Protein AF-A0A7S3HMJ3-F1 (afdb_monomer)

InterPro domains:
  IPR002999 Tudor domain [PS50304] (90-128)

Sequence (128 aa):
QPMQIVKSKGARGKPKGDHSQAPALTPQARLQEEIEEKHIARSRDRKLRTAKPVKILPEGAVEIDDIKTAVKRGVKECSTSLLDWTAAKAKMIGGLCKVYWDGENTWFYARILNYDSHYDRHYIYYLE

Radius of gyration: 31.69 Å; Cα contacts (8 Å, |Δi|>4): 98; chains: 1; bounding box: 48×62×89 Å

Foldseek 3Di:
DDDDDDDDDDDDDDDDDDPPPPPDDDPVRVVVVVVVVVVVVVVVVVVVPDQPPQDDDDPDDDDDPDPVVLLVVQCVNASDHLPPPVDPVSVCQQPWDWDQDPVVRDIFIWHFRGARPVVRDTRIGTDD

pLDDT: mean 76.83, std 16.98, range [37.44, 96.19]

Secondary structure (DSSP, 8-state):
-PPP---------PPP----PPPPPPHHHHHHHHHHHHHHHHHHHHTT--PPP---PPSS----S-H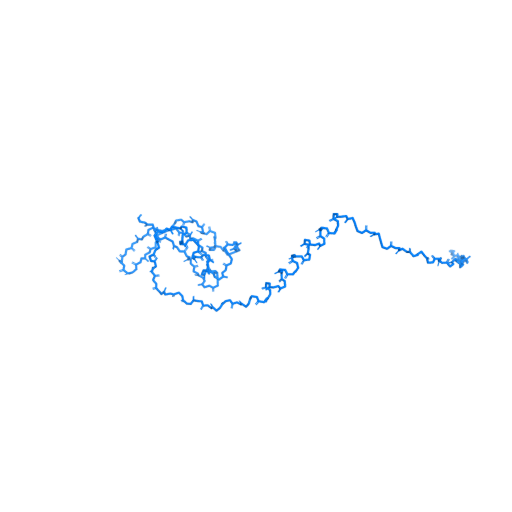HHHHHHHHHH-SS-TT---SGGGGGTT-EEEEEETTTTEEEEEEEEEEETTTTEEEEEE--

Nearest PDB structures (foldseek):
  7de9-assembly1_A  TM=8.691E-01  e=1.301E-01  Arabidopsis thaliana
  3wee-assembly1_B  TM=3.445E-01  e=6.498E+00  Saccharomyces cerevisiae S288C
  7myj-assembly2_C  TM=1.801E-01  e=6.936E+00  Homo sapiens

Solvent-accessible surface area (backbone atoms only — not comparable to full-atom values): 8474 Å² total; per-residue (Å²): 134,88,83,83,85,81,84,81,91,74,81,92,74,80,80,77,83,75,84,75,70,75,77,78,74,49,76,66,55,51,51,50,50,54,52,51,49,56,50,52,54,55,53,58,58,54,74,68,60,65,81,74,79,85,76,82,70,78,88,76,90,75,95,66,98,43,70,69,58,48,44,56,45,41,59,71,70,35,89,41,60,94,80,56,66,86,46,77,73,38,72,47,49,72,37,77,47,79,44,78,40,77,94,75,72,45,78,39,46,27,37,30,65,36,52,21,75,87,78,72,44,72,36,68,44,79,52,134

Mean predicted aligned error: 16.08 Å

Structure (mmCIF, N/CA/C/O backbone):
data_AF-A0A7S3HMJ3-F1
#
_entry.id   AF-A0A7S3HMJ3-F1
#
loop_
_atom_site.group_PDB
_atom_site.id
_atom_site.type_symbol
_atom_site.label_atom_id
_atom_site.label_alt_id
_atom_site.label_comp_id
_atom_site.label_asym_id
_atom_site.label_entity_id
_atom_site.label_seq_id
_atom_site.pdbx_PDB_ins_code
_atom_site.Cartn_x
_atom_site.Cartn_y
_atom_site.Cartn_z
_atom_site.occupancy
_atom_site.B_iso_or_equiv
_atom_site.auth_seq_id
_atom_site.auth_comp_id
_atom_site.auth_asym_id
_atom_site.auth_atom_id
_atom_site.pdbx_PDB_model_num
ATOM 1 N N . GLN A 1 1 ? 2.444 -49.711 -67.198 1.00 48.88 1 GLN A N 1
ATOM 2 C CA . GLN A 1 1 ? 3.750 -49.488 -67.854 1.00 48.88 1 GLN A CA 1
ATOM 3 C C . GLN A 1 1 ? 4.703 -48.895 -66.820 1.00 48.88 1 GLN A C 1
ATOM 5 O O . GLN A 1 1 ? 4.298 -47.927 -66.186 1.00 48.88 1 GLN A O 1
ATOM 10 N N . PRO A 1 2 ? 5.892 -49.466 -66.565 1.00 42.59 2 PRO A N 1
ATOM 11 C CA . PRO A 1 2 ? 6.838 -48.881 -65.615 1.00 42.59 2 PRO A CA 1
ATOM 12 C C . PRO A 1 2 ? 7.640 -47.738 -66.262 1.00 42.59 2 PRO A C 1
ATOM 14 O O . PRO A 1 2 ? 8.254 -47.923 -67.312 1.00 42.59 2 PRO A O 1
ATOM 17 N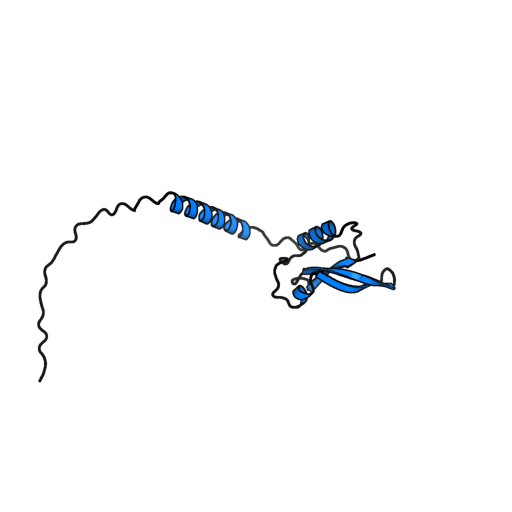 N . MET A 1 3 ? 7.624 -46.557 -65.634 1.00 37.44 3 MET A N 1
ATOM 18 C CA . MET A 1 3 ? 8.425 -45.391 -66.028 1.00 37.44 3 MET A CA 1
ATOM 19 C C . MET A 1 3 ? 9.897 -45.585 -65.642 1.00 37.44 3 MET A C 1
ATOM 21 O O . MET A 1 3 ? 10.217 -45.909 -64.499 1.00 37.44 3 MET A O 1
ATOM 25 N N . GLN A 1 4 ? 10.789 -45.375 -66.611 1.00 47.22 4 GLN A N 1
ATOM 26 C CA . GLN A 1 4 ? 12.238 -45.448 -66.443 1.00 47.22 4 GLN A CA 1
ATOM 27 C C . GLN A 1 4 ? 12.784 -44.168 -65.793 1.00 47.22 4 GLN A C 1
ATOM 29 O O . GLN A 1 4 ? 12.498 -43.060 -66.241 1.00 47.22 4 GLN A O 1
ATOM 34 N N . ILE A 1 5 ? 13.608 -44.325 -64.754 1.00 46.34 5 ILE A N 1
ATOM 35 C CA . ILE A 1 5 ? 14.325 -43.227 -64.095 1.00 46.34 5 ILE A CA 1
ATOM 36 C C . ILE A 1 5 ? 15.638 -42.982 -64.849 1.00 46.34 5 ILE A C 1
ATOM 38 O O . ILE A 1 5 ? 16.556 -43.803 -64.804 1.00 46.34 5 ILE A O 1
ATOM 42 N N . VAL A 1 6 ? 15.738 -41.837 -65.524 1.00 52.38 6 VAL A N 1
ATOM 43 C CA . VAL A 1 6 ? 16.961 -41.379 -66.197 1.00 52.38 6 VAL A CA 1
ATOM 44 C C . VAL A 1 6 ? 17.848 -40.650 -65.183 1.00 52.38 6 VAL A C 1
ATOM 46 O O . VAL A 1 6 ? 17.471 -39.620 -64.632 1.00 52.38 6 VAL A O 1
ATOM 49 N N . LYS A 1 7 ? 19.048 -41.185 -64.928 1.00 42.22 7 LYS A N 1
ATOM 50 C CA . LYS A 1 7 ? 20.078 -40.540 -64.099 1.00 42.22 7 LYS A CA 1
ATOM 51 C C . LYS A 1 7 ? 20.827 -39.490 -64.924 1.00 42.22 7 LYS A C 1
ATOM 53 O O . LYS A 1 7 ? 21.658 -39.844 -65.758 1.00 42.22 7 LYS A O 1
ATOM 58 N N . SER A 1 8 ? 20.598 -38.208 -64.655 1.00 50.47 8 SER A N 1
ATOM 59 C CA . SER A 1 8 ? 21.423 -37.119 -65.187 1.00 50.47 8 SER A CA 1
ATOM 60 C C . SER A 1 8 ? 22.684 -36.927 -64.335 1.00 50.47 8 SER A C 1
ATOM 62 O O . SER A 1 8 ? 22.609 -36.539 -63.168 1.00 50.47 8 SER A O 1
ATOM 64 N N . LYS A 1 9 ? 23.858 -37.184 -64.925 1.00 46.38 9 LYS A N 1
ATOM 65 C CA . LYS A 1 9 ? 25.163 -36.761 -64.395 1.00 46.38 9 LYS A CA 1
ATOM 66 C C . LYS A 1 9 ? 25.320 -35.252 -64.630 1.00 46.38 9 LYS A C 1
ATOM 68 O O . LYS A 1 9 ? 25.495 -34.830 -65.767 1.00 46.38 9 LYS A O 1
ATOM 73 N N . GLY A 1 10 ? 25.253 -34.464 -63.559 1.00 44.03 10 GLY A N 1
ATOM 74 C CA . GLY A 1 10 ? 25.529 -33.023 -63.548 1.00 44.03 10 GLY A CA 1
ATOM 75 C C . GLY A 1 10 ? 26.857 -32.719 -62.851 1.00 44.03 10 GLY A C 1
ATOM 76 O O . GLY A 1 10 ? 27.202 -33.354 -61.860 1.00 44.03 10 GLY A O 1
ATOM 77 N N . ALA A 1 11 ? 27.618 -31.795 -63.427 1.00 48.12 11 ALA A N 1
ATOM 78 C CA . ALA A 1 11 ? 29.039 -31.545 -63.217 1.00 48.12 11 ALA A CA 1
ATOM 79 C C . ALA A 1 11 ? 29.468 -31.138 -61.790 1.00 48.12 11 ALA A C 1
ATOM 81 O O . ALA A 1 11 ? 28.781 -30.404 -61.084 1.00 48.12 11 ALA A O 1
ATOM 82 N N . ARG A 1 12 ? 30.692 -31.550 -61.418 1.00 48.62 12 ARG A N 1
ATOM 83 C CA . ARG A 1 12 ? 31.453 -31.034 -60.269 1.00 48.62 12 ARG A CA 1
ATOM 84 C C . ARG A 1 12 ? 31.870 -29.582 -60.533 1.00 48.62 12 ARG A C 1
ATOM 86 O O . ARG A 1 12 ? 32.902 -29.344 -61.154 1.00 48.62 12 ARG A O 1
ATOM 93 N N . GLY A 1 13 ? 31.103 -28.625 -60.024 1.00 45.56 13 GLY A N 1
ATOM 94 C CA . GLY A 1 13 ? 31.571 -27.256 -59.803 1.00 45.56 13 GLY A CA 1
ATOM 95 C C . GLY A 1 13 ? 32.141 -27.132 -58.391 1.00 45.56 13 GLY A C 1
ATOM 96 O O . GLY A 1 13 ? 31.412 -27.314 -57.421 1.00 45.56 13 GLY A O 1
ATOM 97 N N . LYS A 1 14 ? 33.443 -26.855 -58.256 1.00 47.59 14 LYS A N 1
ATOM 98 C CA . LYS A 1 14 ? 34.044 -26.439 -56.977 1.00 47.59 14 LYS A CA 1
ATOM 99 C C . LYS A 1 14 ? 33.511 -25.039 -56.628 1.00 47.59 14 LYS A C 1
ATOM 101 O O . LYS A 1 14 ? 33.761 -24.133 -57.425 1.00 47.59 14 LYS A O 1
ATOM 106 N N . PRO A 1 15 ? 32.847 -24.810 -55.481 1.00 50.06 15 PRO A N 1
ATOM 107 C CA . PRO A 1 15 ? 32.594 -23.450 -55.031 1.00 50.06 15 PRO A CA 1
ATOM 108 C C . PRO A 1 15 ? 33.927 -22.833 -54.589 1.00 50.06 15 PRO A C 1
ATOM 110 O O . PRO A 1 15 ? 34.603 -23.345 -53.695 1.00 50.06 15 PRO A O 1
ATOM 113 N N . LYS A 1 16 ? 34.339 -21.764 -55.280 1.00 47.44 16 LYS A N 1
ATOM 114 C CA . LYS A 1 16 ? 35.394 -20.861 -54.812 1.00 47.44 16 LYS A CA 1
ATOM 115 C C . LYS A 1 16 ? 34.915 -20.260 -53.491 1.00 47.44 16 LYS A C 1
ATOM 117 O O . LYS A 1 16 ? 33.787 -19.787 -53.415 1.00 47.44 16 LYS A O 1
ATOM 122 N N . GLY A 1 17 ? 35.756 -20.338 -52.464 1.00 46.72 17 GLY A N 1
ATOM 123 C CA . GLY A 1 17 ? 35.497 -19.704 -51.181 1.00 46.72 17 GLY A CA 1
ATOM 124 C C . GLY A 1 17 ? 35.468 -18.194 -51.357 1.00 46.72 17 GLY A C 1
ATOM 125 O O . GLY A 1 17 ? 36.508 -17.585 -51.601 1.00 46.72 17 GLY A O 1
ATOM 126 N N . ASP A 1 18 ? 34.282 -17.612 -51.233 1.00 46.12 18 ASP A N 1
ATOM 127 C CA . ASP A 1 18 ? 34.150 -16.195 -50.949 1.00 46.12 18 ASP A CA 1
ATOM 128 C C . ASP A 1 18 ? 34.553 -15.985 -49.492 1.00 46.12 18 ASP A C 1
ATOM 130 O O . ASP A 1 18 ? 33.923 -16.491 -48.560 1.00 46.12 18 ASP A O 1
ATOM 134 N N . HIS A 1 19 ? 35.633 -15.234 -49.293 1.00 53.91 19 HIS A N 1
ATOM 135 C CA . HIS A 1 19 ? 35.906 -14.583 -48.024 1.00 53.91 19 HIS A CA 1
ATOM 136 C C . HIS A 1 19 ? 34.810 -13.540 -47.797 1.00 53.91 19 HIS A C 1
ATOM 138 O O . HIS A 1 19 ? 34.978 -12.363 -48.109 1.00 53.91 19 HIS A O 1
ATOM 144 N N . SER A 1 20 ? 33.667 -13.978 -47.271 1.00 48.31 20 SER A N 1
ATOM 145 C CA . SER A 1 20 ? 32.659 -13.086 -46.718 1.00 48.31 20 SER A CA 1
ATOM 146 C C . SER A 1 20 ? 33.273 -12.399 -45.500 1.00 48.31 20 SER A C 1
ATOM 148 O O . SER A 1 20 ? 33.222 -12.911 -44.382 1.00 48.31 20 SER A O 1
ATOM 150 N N . GLN A 1 21 ? 33.914 -11.249 -45.721 1.00 56.34 21 GLN A N 1
ATOM 151 C CA . GLN A 1 21 ? 34.142 -10.287 -44.653 1.00 56.34 21 GLN A CA 1
ATOM 152 C C . GLN A 1 21 ? 32.773 -9.990 -44.045 1.00 56.34 21 GLN A C 1
ATOM 154 O O . GLN A 1 21 ? 31.859 -9.558 -44.751 1.00 56.34 21 GLN A O 1
ATOM 159 N N . ALA A 1 22 ? 32.616 -10.294 -42.757 1.00 58.59 22 ALA A N 1
ATOM 160 C CA . ALA A 1 22 ? 31.412 -9.949 -42.024 1.00 58.59 22 ALA A CA 1
ATOM 161 C C . ALA A 1 22 ? 31.131 -8.451 -42.247 1.00 58.59 22 ALA A C 1
ATOM 163 O O . ALA A 1 22 ? 32.056 -7.642 -42.102 1.00 58.59 22 ALA A O 1
ATOM 164 N N . PRO A 1 23 ? 29.909 -8.065 -42.653 1.00 63.38 23 PRO A N 1
ATOM 165 C CA . PRO A 1 23 ? 29.600 -6.670 -42.910 1.00 63.38 23 PRO A CA 1
ATOM 166 C C . PRO A 1 23 ? 29.865 -5.867 -41.638 1.00 63.38 23 PRO A C 1
ATOM 168 O O . PRO A 1 23 ? 29.400 -6.229 -40.556 1.00 63.38 23 PRO A O 1
ATOM 171 N N . ALA A 1 24 ? 30.642 -4.791 -41.764 1.00 67.56 24 ALA A N 1
ATOM 172 C CA . ALA A 1 24 ? 30.905 -3.891 -40.654 1.00 67.56 24 ALA A CA 1
ATOM 173 C C . ALA A 1 24 ? 29.563 -3.399 -40.090 1.00 67.56 24 ALA A C 1
ATOM 175 O O . ALA A 1 24 ? 28.789 -2.751 -40.795 1.00 67.56 24 ALA A O 1
ATOM 176 N N . LEU A 1 25 ? 29.286 -3.738 -38.827 1.00 68.19 25 LEU A N 1
ATOM 177 C CA . LEU A 1 25 ? 28.059 -3.351 -38.130 1.00 68.19 25 LEU A CA 1
ATOM 178 C C . LEU A 1 25 ? 27.839 -1.843 -38.251 1.00 68.19 25 LEU A C 1
ATOM 180 O O . LEU A 1 25 ? 28.759 -1.053 -37.994 1.00 68.19 25 LEU A O 1
ATOM 184 N N . THR A 1 26 ? 26.616 -1.462 -38.627 1.00 84.06 26 THR A N 1
ATOM 185 C CA . THR A 1 26 ? 26.207 -0.060 -38.701 1.00 84.06 26 THR A CA 1
ATOM 186 C C . THR A 1 26 ? 26.334 0.595 -37.320 1.00 84.06 26 THR A C 1
ATOM 188 O O . THR A 1 26 ? 26.220 -0.089 -36.299 1.00 84.06 26 THR A O 1
ATOM 191 N N . PRO A 1 27 ? 26.534 1.922 -37.239 1.00 82.94 27 PRO A N 1
ATOM 192 C CA . PRO A 1 27 ? 26.593 2.620 -35.953 1.00 82.94 27 PRO A CA 1
ATOM 193 C C . PRO A 1 27 ? 25.365 2.365 -35.062 1.00 82.94 27 PRO A C 1
ATOM 195 O O . PRO A 1 27 ? 25.494 2.259 -33.847 1.00 82.94 27 PRO A O 1
ATOM 198 N N . GLN A 1 28 ? 24.186 2.200 -35.671 1.00 82.56 28 GLN A N 1
ATOM 19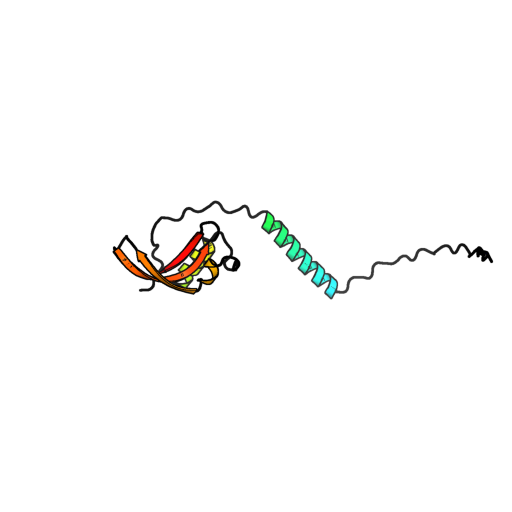9 C CA . GLN A 1 28 ? 22.944 1.863 -34.969 1.00 82.56 28 GLN A CA 1
ATOM 200 C C . GLN A 1 28 ? 22.968 0.446 -34.385 1.00 82.56 28 GLN A C 1
ATOM 202 O O . GLN A 1 28 ? 22.552 0.257 -33.246 1.00 82.56 28 GLN A O 1
ATOM 207 N N . ALA A 1 29 ? 23.492 -0.536 -35.124 1.00 84.56 29 ALA A N 1
ATOM 208 C CA . ALA A 1 29 ? 23.612 -1.906 -34.632 1.00 84.56 29 ALA A CA 1
ATOM 209 C C . ALA A 1 29 ? 24.599 -2.006 -33.455 1.00 84.56 29 ALA A C 1
ATOM 211 O O . ALA A 1 29 ? 24.326 -2.716 -32.495 1.00 84.56 29 ALA A O 1
ATOM 212 N N . ARG A 1 30 ? 25.689 -1.225 -33.478 1.00 84.00 30 ARG A N 1
ATOM 213 C CA . ARG A 1 30 ? 26.635 -1.142 -32.348 1.00 84.00 30 ARG A CA 1
ATOM 214 C C . ARG A 1 30 ? 26.000 -0.536 -31.098 1.00 84.00 30 ARG A C 1
ATOM 216 O O . ARG A 1 30 ? 26.231 -1.024 -29.999 1.00 84.00 30 ARG A O 1
ATOM 223 N N . LEU A 1 31 ? 25.186 0.510 -31.260 1.00 87.50 31 LEU A N 1
ATOM 224 C CA . LEU A 1 31 ? 24.463 1.116 -30.139 1.00 87.50 31 LEU A CA 1
ATOM 225 C C . LEU A 1 31 ? 23.440 0.140 -29.542 1.00 87.50 31 LEU A C 1
ATOM 227 O O . LEU A 1 31 ? 23.304 0.061 -28.324 1.00 87.50 31 LEU A O 1
ATOM 231 N N . GLN A 1 32 ? 22.737 -0.610 -30.393 1.00 88.38 32 GLN A N 1
ATOM 232 C CA . GLN A 1 32 ? 21.792 -1.635 -29.957 1.00 88.38 32 GLN A CA 1
ATOM 233 C C . GLN A 1 32 ? 22.497 -2.742 -29.161 1.00 88.38 32 GLN A C 1
ATOM 235 O O . GLN A 1 32 ? 22.037 -3.100 -28.080 1.00 88.38 32 GLN A O 1
ATOM 240 N N . GLU A 1 33 ? 23.642 -3.220 -29.647 1.00 89.31 33 GLU A N 1
ATOM 241 C CA . GLU A 1 33 ? 24.465 -4.219 -28.959 1.00 89.31 33 GLU A CA 1
ATOM 242 C C . GLU A 1 33 ? 24.965 -3.702 -27.601 1.00 89.31 33 GLU A C 1
ATOM 244 O O . GLU A 1 33 ? 24.843 -4.395 -26.595 1.00 89.31 33 GLU A O 1
ATOM 249 N N . GLU A 1 34 ? 25.416 -2.445 -27.527 1.00 89.50 34 GLU A N 1
ATOM 250 C CA . GLU A 1 34 ? 25.842 -1.820 -26.268 1.00 89.50 34 GLU A CA 1
ATOM 251 C C . GLU A 1 34 ? 24.683 -1.702 -25.259 1.00 89.50 34 GLU A C 1
ATOM 253 O O . GLU A 1 34 ? 24.857 -1.903 -24.051 1.00 89.50 34 GLU A O 1
ATOM 258 N N . ILE A 1 35 ? 23.478 -1.377 -25.735 1.00 89.19 35 ILE A N 1
ATOM 259 C CA . ILE A 1 35 ? 22.272 -1.323 -24.902 1.00 89.19 35 ILE A CA 1
ATOM 260 C C . ILE A 1 35 ? 21.935 -2.723 -24.378 1.00 89.19 35 ILE A C 1
ATOM 262 O O . ILE A 1 35 ? 21.733 -2.894 -23.171 1.00 89.19 35 ILE A O 1
ATOM 266 N N . GLU A 1 36 ? 21.900 -3.726 -25.254 1.00 88.06 36 GLU A N 1
ATOM 267 C CA . GLU A 1 36 ? 21.601 -5.114 -24.899 1.00 88.06 36 GLU A CA 1
ATOM 268 C C . GLU A 1 36 ? 22.629 -5.680 -23.918 1.00 88.06 36 GLU A C 1
ATOM 270 O O . GLU A 1 36 ? 22.253 -6.250 -22.890 1.00 88.06 36 GLU A O 1
ATOM 275 N N . GLU A 1 37 ? 23.917 -5.431 -24.144 1.00 89.56 37 GLU A N 1
ATOM 276 C CA . GLU A 1 37 ? 24.994 -5.852 -23.253 1.00 89.56 37 GLU A CA 1
ATOM 277 C C . GLU A 1 37 ? 24.865 -5.200 -21.867 1.00 89.56 37 GLU A C 1
ATOM 279 O O . GLU A 1 37 ? 24.926 -5.890 -20.842 1.00 89.56 37 GLU A O 1
ATOM 284 N N . LYS A 1 38 ? 24.551 -3.897 -21.802 1.00 84.81 38 LYS A N 1
ATOM 285 C CA . LYS A 1 38 ? 24.253 -3.200 -20.535 1.00 84.81 38 LYS A CA 1
ATOM 286 C C . LYS A 1 38 ? 23.032 -3.772 -19.816 1.00 84.81 38 LYS A C 1
ATOM 288 O O . LYS A 1 38 ? 22.965 -3.706 -18.583 1.00 84.81 38 LYS A O 1
ATOM 293 N N . HIS A 1 39 ? 22.038 -4.281 -20.538 1.00 80.00 39 HIS A N 1
ATOM 294 C CA . HIS A 1 39 ? 20.877 -4.943 -19.939 1.00 80.00 39 HIS A CA 1
ATOM 295 C C . HIS A 1 39 ? 21.220 -6.349 -19.431 1.00 80.00 39 HIS A C 1
ATOM 297 O O . HIS A 1 39 ? 20.837 -6.701 -18.311 1.00 80.00 39 HIS A O 1
ATOM 303 N N . ILE A 1 40 ? 21.997 -7.121 -20.194 1.00 82.62 40 ILE A N 1
ATOM 304 C CA . ILE A 1 40 ? 22.467 -8.458 -19.812 1.00 82.62 40 ILE A CA 1
ATOM 305 C C . ILE A 1 40 ? 23.362 -8.380 -18.569 1.00 82.62 40 ILE A C 1
ATOM 307 O O . ILE A 1 40 ? 23.141 -9.130 -17.616 1.00 82.62 40 ILE A O 1
ATOM 311 N N . ALA A 1 41 ? 24.316 -7.444 -18.530 1.00 77.81 41 ALA A N 1
ATOM 312 C CA . ALA A 1 41 ? 25.194 -7.223 -17.381 1.00 77.81 41 ALA A CA 1
ATOM 313 C C . ALA A 1 41 ? 24.388 -6.894 -16.111 1.00 77.81 41 ALA A C 1
ATOM 315 O O . ALA A 1 41 ? 24.509 -7.584 -15.098 1.00 77.81 41 ALA A O 1
ATOM 316 N N . ARG A 1 42 ? 23.450 -5.937 -16.197 1.00 73.81 42 ARG A N 1
ATOM 317 C CA . ARG A 1 42 ? 22.554 -5.584 -15.079 1.00 73.81 42 ARG A CA 1
ATOM 318 C C . ARG A 1 42 ? 21.675 -6.750 -14.620 1.00 73.81 42 ARG A C 1
ATOM 320 O O . ARG A 1 42 ? 21.377 -6.872 -13.431 1.00 73.81 42 ARG A O 1
ATOM 327 N N . SER A 1 43 ? 21.247 -7.616 -15.539 1.00 67.19 43 SER A N 1
ATOM 328 C CA . SER A 1 43 ? 20.457 -8.799 -15.193 1.00 67.19 43 SER A CA 1
ATOM 329 C C . SER A 1 43 ? 21.282 -9.886 -14.501 1.00 67.19 43 SER A C 1
ATOM 331 O O . SER A 1 43 ? 20.731 -10.608 -13.666 1.00 67.19 43 SER A O 1
ATOM 333 N N . ARG A 1 44 ? 22.573 -10.029 -14.829 1.00 67.19 44 ARG A N 1
ATOM 334 C CA . ARG A 1 44 ? 23.483 -10.969 -14.154 1.00 67.19 44 ARG A CA 1
ATOM 335 C C . ARG A 1 44 ? 23.730 -10.545 -12.705 1.00 67.19 44 ARG A C 1
ATOM 337 O O . ARG A 1 44 ? 23.591 -11.380 -11.816 1.00 67.19 44 ARG A O 1
ATOM 344 N N . ASP A 1 45 ? 23.911 -9.249 -12.455 1.00 59.34 45 ASP A N 1
ATOM 345 C CA . ASP A 1 45 ? 24.030 -8.701 -11.094 1.00 59.34 45 ASP A CA 1
ATOM 346 C C . ASP A 1 45 ? 22.754 -8.881 -10.263 1.00 59.34 45 ASP A C 1
ATOM 348 O O . ASP A 1 45 ? 22.797 -9.062 -9.045 1.00 59.34 45 ASP A O 1
ATOM 352 N N . ARG A 1 46 ? 21.580 -8.875 -10.906 1.00 54.69 46 ARG A N 1
ATOM 353 C CA . ARG A 1 46 ? 20.306 -9.083 -10.207 1.00 54.69 46 ARG A CA 1
ATOM 354 C C . ARG A 1 46 ? 20.182 -10.493 -9.624 1.00 54.69 46 ARG A C 1
ATOM 356 O O . ARG A 1 46 ? 19.584 -10.629 -8.561 1.00 54.69 46 ARG A O 1
ATOM 363 N N . LYS A 1 47 ? 20.772 -11.513 -10.264 1.00 53.22 47 LYS A N 1
ATOM 364 C CA . LYS A 1 47 ? 20.788 -12.900 -9.752 1.00 53.22 47 LYS A CA 1
ATOM 365 C C . LYS A 1 47 ? 21.631 -13.061 -8.480 1.00 53.22 47 LYS A C 1
ATOM 367 O O . LYS A 1 47 ? 21.427 -14.023 -7.752 1.00 53.22 47 LYS A O 1
ATOM 372 N N . LEU A 1 48 ? 22.530 -12.115 -8.197 1.00 52.34 48 LEU A N 1
ATOM 373 C CA . LEU A 1 48 ? 23.354 -12.083 -6.982 1.00 52.34 48 LEU A CA 1
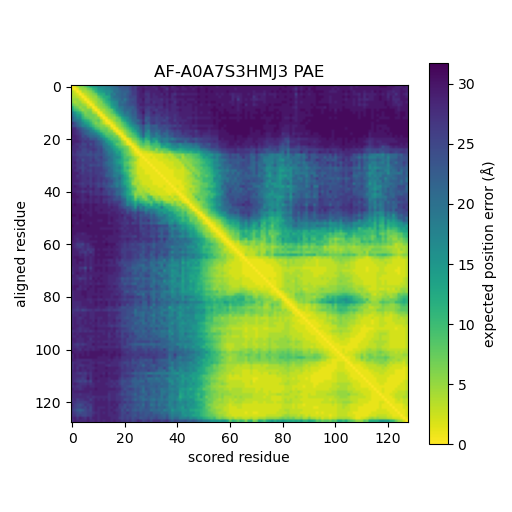ATOM 374 C C . LEU A 1 48 ? 22.695 -11.336 -5.818 1.00 52.34 48 LEU A C 1
ATOM 376 O O . LEU A 1 48 ? 23.225 -11.344 -4.708 1.00 52.34 48 LEU A O 1
ATOM 380 N N . ARG A 1 49 ? 21.537 -10.695 -6.032 1.00 55.41 49 ARG A N 1
ATOM 381 C CA . ARG A 1 49 ? 20.755 -10.129 -4.930 1.00 55.41 49 ARG A CA 1
ATOM 382 C C . ARG A 1 49 ? 20.091 -11.280 -4.189 1.00 55.41 49 ARG A C 1
ATOM 384 O O . ARG A 1 49 ? 18.967 -11.665 -4.496 1.00 55.41 49 ARG A O 1
ATOM 391 N N . THR A 1 50 ? 20.827 -11.830 -3.231 1.00 55.25 50 THR A N 1
ATOM 392 C CA . THR A 1 50 ? 20.304 -12.715 -2.196 1.00 55.25 50 THR A CA 1
ATOM 393 C C . THR A 1 50 ? 19.011 -12.127 -1.639 1.00 55.25 50 THR A C 1
ATOM 395 O O . THR A 1 50 ? 18.901 -10.910 -1.439 1.00 55.25 50 THR A O 1
ATOM 398 N N . ALA A 1 51 ? 18.006 -12.987 -1.446 1.00 57.72 51 ALA A N 1
ATOM 399 C CA . ALA A 1 51 ? 16.772 -12.608 -0.776 1.00 57.72 51 ALA A CA 1
ATOM 400 C C . ALA A 1 51 ? 17.161 -11.905 0.528 1.00 57.72 51 ALA A C 1
ATOM 402 O O . ALA A 1 51 ? 17.878 -12.476 1.354 1.00 57.72 51 ALA A O 1
ATOM 403 N N . LYS A 1 52 ? 16.791 -10.626 0.662 1.00 58.94 52 LYS A N 1
ATOM 404 C CA . LYS A 1 52 ? 17.114 -9.874 1.873 1.00 58.94 52 LYS A CA 1
ATOM 405 C C . LYS A 1 52 ? 16.536 -10.649 3.059 1.00 58.94 52 LYS A C 1
ATOM 407 O O . LYS A 1 52 ? 15.400 -11.113 2.950 1.00 58.94 52 LYS A O 1
ATOM 412 N N . PRO A 1 53 ? 17.285 -10.788 4.165 1.00 60.34 53 PRO A N 1
ATOM 413 C CA . PRO A 1 53 ? 16.759 -11.435 5.353 1.00 60.34 53 PRO A CA 1
ATOM 414 C C . PRO A 1 53 ? 15.459 -10.747 5.769 1.00 60.34 53 PRO A C 1
ATOM 416 O O . PRO A 1 53 ? 15.354 -9.515 5.718 1.00 60.34 53 PRO A O 1
ATOM 419 N N . VAL A 1 54 ? 14.480 -11.568 6.145 1.00 61.41 54 VAL A N 1
ATOM 420 C CA . VAL A 1 54 ? 13.164 -11.140 6.617 1.00 61.41 54 VAL A CA 1
ATOM 421 C C . VAL A 1 54 ? 13.357 -10.164 7.770 1.00 61.41 54 VAL A C 1
ATOM 423 O O . VAL A 1 54 ? 13.813 -10.547 8.846 1.00 61.41 54 VAL A O 1
ATOM 426 N N . LYS A 1 55 ? 13.037 -8.887 7.553 1.00 64.81 55 LYS A N 1
ATOM 427 C CA . LYS A 1 55 ? 12.964 -7.930 8.655 1.00 64.81 55 LYS A CA 1
ATOM 428 C C . LYS A 1 55 ? 11.635 -8.145 9.359 1.00 64.81 55 LYS A C 1
ATOM 430 O O . LYS A 1 55 ? 10.589 -7.786 8.820 1.00 64.81 55 LYS A O 1
ATOM 435 N N . ILE A 1 56 ? 11.691 -8.733 10.550 1.00 67.94 56 ILE A N 1
ATOM 436 C CA . ILE A 1 56 ? 10.554 -8.740 11.467 1.00 67.94 56 ILE A CA 1
ATOM 437 C C . ILE A 1 56 ? 10.318 -7.279 11.847 1.00 67.94 56 ILE A C 1
ATOM 439 O O . ILE A 1 56 ? 11.206 -6.620 12.391 1.00 67.94 56 ILE A O 1
ATOM 443 N N . LEU A 1 57 ? 9.168 -6.745 11.442 1.00 68.56 57 LEU A N 1
ATOM 444 C CA . LEU A 1 57 ? 8.771 -5.395 11.818 1.00 68.56 57 LEU A CA 1
ATOM 445 C C . LEU A 1 57 ? 8.269 -5.421 13.263 1.00 68.56 57 LEU A C 1
ATOM 447 O O . LEU A 1 57 ? 7.695 -6.436 13.665 1.00 68.56 57 LEU A O 1
ATOM 451 N N . PRO A 1 58 ? 8.494 -4.344 14.034 1.00 69.56 58 PRO A N 1
ATOM 452 C CA . PRO A 1 58 ? 7.884 -4.216 15.347 1.00 69.56 58 PRO A CA 1
ATOM 453 C C . PRO A 1 58 ? 6.365 -4.339 15.216 1.00 69.56 58 PRO A C 1
ATOM 455 O O . PRO A 1 58 ? 5.777 -3.876 14.236 1.00 69.56 58 PRO A O 1
ATOM 458 N N . GLU A 1 59 ? 5.757 -5.006 16.186 1.00 68.94 59 GLU A N 1
ATOM 459 C CA . GLU A 1 59 ? 4.310 -5.141 16.265 1.00 68.94 59 GLU A CA 1
ATOM 460 C C . GLU A 1 59 ? 3.685 -3.785 16.618 1.00 68.94 59 GLU A C 1
ATOM 462 O O . GLU A 1 59 ? 4.213 -3.053 17.457 1.00 68.94 59 GLU A O 1
ATOM 467 N N . GLY A 1 60 ? 2.580 -3.443 15.953 1.00 73.88 60 GLY A N 1
ATOM 468 C CA . GLY A 1 60 ? 1.837 -2.205 16.190 1.00 73.88 60 GLY A CA 1
ATOM 469 C C . GLY A 1 60 ? 1.998 -1.125 15.116 1.00 73.88 60 GLY A C 1
ATOM 470 O O . GLY A 1 60 ? 2.645 -1.304 14.080 1.00 73.88 60 GLY A O 1
ATOM 471 N N . ALA A 1 61 ? 1.331 0.005 15.357 1.00 78.50 61 ALA A N 1
ATOM 472 C CA . ALA A 1 61 ? 1.392 1.178 14.498 1.00 78.50 61 ALA A CA 1
ATOM 473 C C . ALA A 1 61 ? 2.738 1.897 14.661 1.00 78.50 61 ALA A C 1
ATOM 475 O O . ALA A 1 61 ? 3.313 1.936 15.746 1.00 78.50 61 ALA A O 1
ATOM 476 N N . VAL A 1 62 ? 3.235 2.485 13.573 1.00 84.12 62 VAL A N 1
ATOM 477 C CA . VAL A 1 62 ? 4.412 3.353 13.620 1.00 84.12 62 VAL A CA 1
ATOM 478 C C . VAL A 1 62 ? 3.989 4.756 13.236 1.00 84.12 62 VAL A C 1
ATOM 480 O O . VAL A 1 62 ? 3.387 4.942 12.179 1.00 84.12 62 VAL A O 1
ATOM 483 N N . GLU A 1 63 ? 4.339 5.725 14.076 1.00 84.88 63 GLU A N 1
ATOM 484 C CA . GLU A 1 63 ? 4.099 7.140 13.812 1.00 84.88 63 GLU A CA 1
ATOM 485 C C . GLU A 1 63 ? 4.903 7.582 12.582 1.00 84.88 63 GLU A C 1
ATOM 487 O O . GLU A 1 63 ? 6.128 7.428 12.510 1.00 84.88 63 GLU A O 1
ATOM 492 N N . ILE A 1 64 ? 4.186 8.052 11.561 1.00 84.31 64 ILE A N 1
ATOM 493 C CA . ILE A 1 64 ? 4.751 8.590 10.326 1.00 84.31 64 ILE A CA 1
ATOM 494 C C . ILE A 1 64 ? 3.919 9.806 9.931 1.00 84.31 64 ILE A C 1
ATOM 496 O O . ILE A 1 64 ? 2.761 9.664 9.550 1.00 84.31 64 ILE A O 1
ATOM 500 N N . ASP A 1 65 ? 4.550 10.974 9.937 1.00 85.75 65 ASP A N 1
ATOM 501 C CA . ASP A 1 65 ? 3.856 12.253 9.744 1.00 85.75 65 ASP A CA 1
ATOM 502 C C . ASP A 1 65 ? 3.315 12.452 8.317 1.00 85.75 65 ASP A C 1
ATOM 504 O O . ASP A 1 65 ? 2.336 13.157 8.106 1.00 85.75 65 ASP A O 1
ATOM 508 N N . ASP A 1 66 ? 3.953 11.844 7.309 1.00 92.06 66 ASP A N 1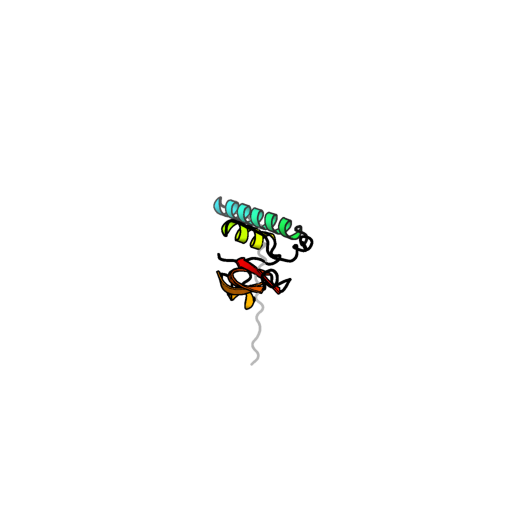
ATOM 509 C CA . ASP A 1 66 ? 3.623 12.071 5.897 1.00 92.06 66 ASP A CA 1
ATOM 510 C C . ASP A 1 66 ? 3.380 10.772 5.122 1.00 92.06 66 ASP A C 1
ATOM 512 O O . ASP A 1 66 ? 4.189 9.832 5.127 1.00 92.06 66 ASP A O 1
ATOM 516 N N . ILE A 1 67 ? 2.303 10.775 4.335 1.00 90.62 67 ILE A N 1
ATOM 517 C CA . ILE A 1 67 ? 1.911 9.661 3.474 1.00 90.62 67 ILE A CA 1
ATOM 518 C C . ILE A 1 67 ? 3.015 9.277 2.482 1.00 90.62 67 ILE A C 1
ATOM 520 O O . ILE A 1 67 ? 3.195 8.092 2.195 1.00 90.62 67 ILE A O 1
ATOM 524 N N . LYS A 1 68 ? 3.813 10.227 1.967 1.00 93.00 68 LYS A N 1
ATOM 525 C CA . LYS A 1 68 ? 4.889 9.881 1.016 1.00 93.00 68 LYS A CA 1
ATOM 526 C C . LYS A 1 68 ? 5.980 9.073 1.708 1.00 93.00 68 LYS A C 1
ATOM 528 O O . LYS A 1 68 ? 6.540 8.154 1.104 1.00 93.00 68 LYS A O 1
ATOM 533 N N . THR A 1 69 ? 6.281 9.394 2.962 1.00 92.62 69 THR A N 1
ATOM 534 C CA . THR A 1 69 ? 7.223 8.626 3.783 1.00 92.62 69 THR A CA 1
ATOM 535 C C . THR A 1 69 ? 6.667 7.239 4.094 1.00 92.62 69 THR A C 1
ATOM 537 O O . THR A 1 69 ? 7.390 6.252 3.933 1.00 92.62 69 THR A O 1
ATOM 540 N N . ALA A 1 70 ? 5.375 7.140 4.417 1.00 91.69 70 ALA A N 1
ATOM 541 C CA . ALA A 1 70 ? 4.704 5.862 4.649 1.00 91.69 70 ALA A CA 1
ATOM 542 C C . ALA A 1 70 ? 4.739 4.959 3.403 1.00 91.69 70 ALA A C 1
ATOM 544 O O . ALA A 1 70 ? 5.114 3.791 3.494 1.00 91.69 70 ALA A O 1
ATOM 545 N N . VAL A 1 71 ? 4.468 5.509 2.212 1.00 91.19 71 VAL A N 1
ATOM 546 C CA . VAL A 1 71 ? 4.562 4.776 0.936 1.00 91.19 71 VAL A CA 1
ATOM 547 C C . VAL A 1 71 ? 5.988 4.292 0.680 1.00 91.19 71 VAL A C 1
ATOM 549 O O . VAL A 1 71 ? 6.199 3.110 0.409 1.00 91.19 71 VAL A O 1
ATOM 552 N N . LYS A 1 72 ? 6.991 5.174 0.797 1.00 91.56 72 LYS A N 1
ATOM 553 C CA . LYS A 1 72 ? 8.403 4.796 0.602 1.00 91.56 72 LYS A CA 1
ATOM 554 C C . LYS A 1 72 ? 8.812 3.658 1.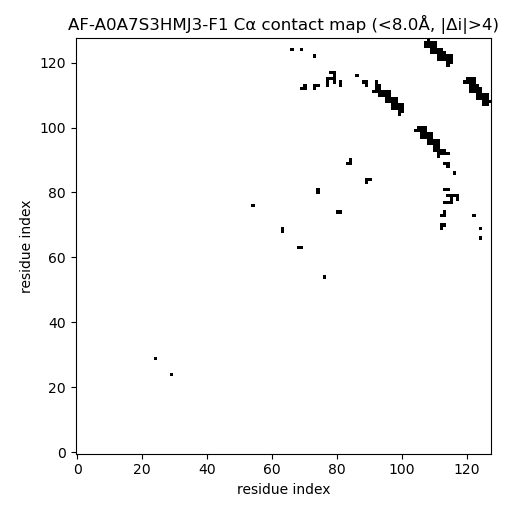531 1.00 91.56 72 LYS A C 1
ATOM 556 O O . LYS A 1 72 ? 9.529 2.748 1.111 1.00 91.56 72 LYS A O 1
ATOM 561 N N . ARG A 1 73 ? 8.360 3.704 2.783 1.00 89.31 73 ARG A N 1
ATOM 562 C CA . ARG A 1 73 ? 8.626 2.664 3.773 1.00 89.31 73 ARG A CA 1
ATOM 563 C C . ARG A 1 73 ? 7.914 1.359 3.429 1.00 89.31 73 ARG A C 1
ATOM 565 O O . ARG A 1 73 ? 8.589 0.339 3.340 1.00 89.31 73 ARG A O 1
ATOM 572 N N . GLY A 1 74 ? 6.616 1.404 3.133 1.00 88.00 74 GLY A N 1
ATOM 573 C CA . GLY A 1 74 ? 5.835 0.236 2.724 1.00 88.00 74 GLY A CA 1
ATOM 574 C C . GLY A 1 74 ? 6.405 -0.449 1.481 1.00 88.00 74 GLY A C 1
ATOM 575 O O . GLY A 1 74 ? 6.403 -1.668 1.397 1.00 88.00 74 GLY A O 1
ATOM 576 N N . VAL A 1 75 ? 6.985 0.297 0.538 1.00 87.38 75 VAL A N 1
ATOM 577 C CA . VAL A 1 75 ? 7.696 -0.284 -0.618 1.00 87.38 75 VAL A CA 1
ATOM 578 C C . VAL A 1 75 ? 9.057 -0.872 -0.231 1.00 87.38 75 VAL A C 1
ATOM 580 O O . VAL A 1 75 ? 9.463 -1.895 -0.772 1.00 87.38 75 VAL A O 1
ATOM 583 N N . LYS A 1 76 ? 9.789 -0.234 0.689 1.00 87.12 76 LYS A N 1
ATOM 584 C CA . LYS A 1 76 ? 11.119 -0.687 1.131 1.00 87.12 76 LYS A CA 1
ATOM 585 C C . LYS A 1 76 ? 11.059 -1.951 1.993 1.00 87.12 76 LYS A C 1
ATOM 587 O O . LYS A 1 76 ? 12.012 -2.731 1.973 1.00 87.12 76 LYS A O 1
ATOM 592 N N . GLU A 1 77 ? 10.007 -2.087 2.790 1.00 85.75 77 GLU A N 1
ATOM 593 C CA . GLU A 1 77 ? 9.808 -3.185 3.740 1.00 85.75 77 GLU A CA 1
ATOM 594 C C . GLU A 1 77 ? 9.007 -4.345 3.154 1.00 85.75 77 GLU A C 1
ATOM 596 O O . GLU A 1 77 ? 9.162 -5.468 3.628 1.00 85.75 77 GLU A O 1
ATOM 601 N N . CYS A 1 78 ? 8.199 -4.089 2.123 1.00 84.75 78 CYS A N 1
ATOM 602 C CA . CYS A 1 78 ? 7.508 -5.140 1.397 1.00 84.75 78 CYS A CA 1
ATOM 603 C C . CYS A 1 78 ? 8.517 -6.018 0.651 1.00 84.75 78 CYS A C 1
ATOM 605 O O . CYS A 1 78 ? 9.425 -5.534 -0.033 1.00 84.75 78 CYS A O 1
ATOM 607 N N . SER A 1 79 ? 8.361 -7.327 0.809 1.00 83.81 79 SER A N 1
ATOM 608 C CA . SER A 1 79 ? 9.186 -8.315 0.121 1.00 83.81 79 SER A CA 1
ATOM 609 C C . SER A 1 79 ? 8.760 -8.500 -1.338 1.00 83.81 79 SER A C 1
ATOM 611 O O . SER A 1 79 ? 9.583 -8.854 -2.189 1.00 83.81 79 SER A O 1
ATOM 613 N N . THR A 1 80 ? 7.497 -8.204 -1.646 1.00 80.75 80 THR A N 1
ATOM 614 C CA . THR A 1 80 ? 6.918 -8.355 -2.978 1.00 80.75 80 THR A CA 1
ATOM 615 C C . THR A 1 80 ? 6.967 -7.046 -3.749 1.00 80.75 80 THR A C 1
ATOM 617 O O . THR A 1 80 ? 6.969 -5.941 -3.199 1.00 80.75 80 THR A O 1
ATOM 620 N N . SER A 1 81 ? 7.059 -7.156 -5.074 1.00 76.88 81 SER A N 1
ATOM 621 C CA . SER A 1 81 ? 7.083 -5.970 -5.922 1.00 76.88 81 SER A CA 1
ATOM 622 C C . SER A 1 81 ? 5.730 -5.267 -5.872 1.00 76.88 81 SER A C 1
ATOM 624 O O . SER A 1 81 ? 4.699 -5.913 -6.021 1.00 76.88 81 SER A O 1
ATOM 626 N N . LEU A 1 82 ? 5.741 -3.936 -5.766 1.00 70.12 82 LEU A N 1
ATOM 627 C CA . LEU A 1 82 ? 4.540 -3.091 -5.844 1.00 70.12 82 LEU A CA 1
ATOM 628 C C . LEU A 1 82 ? 3.716 -3.328 -7.129 1.00 70.12 82 LEU A C 1
ATOM 630 O O . LEU A 1 82 ? 2.536 -3.008 -7.177 1.00 70.12 82 LEU A O 1
ATOM 634 N N . LEU A 1 83 ? 4.342 -3.867 -8.181 1.00 70.69 83 LEU A N 1
ATOM 635 C CA . LEU A 1 83 ? 3.713 -4.134 -9.476 1.00 70.69 83 LEU A CA 1
ATOM 636 C C . LEU A 1 83 ? 3.216 -5.579 -9.628 1.00 70.69 83 LEU A C 1
ATOM 638 O O . LEU A 1 83 ? 2.822 -5.969 -10.726 1.00 70.69 83 LEU A O 1
ATOM 642 N N . ASP A 1 84 ? 3.246 -6.383 -8.564 1.00 74.94 84 ASP A N 1
ATOM 643 C CA . ASP A 1 84 ? 2.669 -7.722 -8.594 1.00 74.94 84 ASP A CA 1
ATOM 644 C C . ASP A 1 84 ? 1.154 -7.674 -8.341 1.00 74.94 84 ASP A C 1
ATOM 646 O O . ASP A 1 84 ? 0.663 -7.813 -7.222 1.00 74.94 84 ASP A O 1
ATOM 650 N N . TRP A 1 85 ? 0.404 -7.464 -9.423 1.00 82.94 85 TRP A N 1
ATOM 651 C CA . TRP A 1 85 ? -1.062 -7.407 -9.420 1.00 82.94 85 TRP A CA 1
ATOM 652 C C . TRP A 1 85 ? -1.734 -8.775 -9.595 1.00 82.94 85 TRP A C 1
ATOM 654 O O . TRP A 1 85 ? -2.952 -8.848 -9.773 1.00 82.94 85 TRP A O 1
ATOM 664 N N . THR A 1 86 ? -0.964 -9.866 -9.581 1.00 85.19 86 THR A N 1
ATOM 665 C CA . THR A 1 86 ? -1.510 -11.220 -9.767 1.00 85.19 86 THR A CA 1
ATOM 666 C C . THR A 1 86 ? -2.383 -11.642 -8.586 1.00 85.19 86 THR A C 1
ATOM 668 O O . THR A 1 86 ? -3.388 -12.334 -8.762 1.00 85.19 86 THR A O 1
ATOM 671 N N . ALA A 1 87 ? -2.055 -11.166 -7.383 1.00 84.12 87 ALA A N 1
ATOM 672 C CA . ALA A 1 87 ? -2.824 -11.437 -6.183 1.00 84.12 87 ALA A CA 1
ATOM 673 C C . ALA A 1 87 ? -4.104 -10.589 -6.141 1.00 84.12 87 ALA A C 1
ATOM 675 O O . ALA A 1 87 ? -4.067 -9.362 -6.240 1.00 84.12 87 ALA A O 1
ATOM 676 N N . ALA A 1 88 ? -5.255 -11.221 -5.891 1.00 88.44 88 ALA A N 1
ATOM 677 C CA . ALA A 1 88 ? -6.530 -10.509 -5.756 1.00 88.44 88 ALA A CA 1
ATOM 678 C C . ALA A 1 88 ? -6.487 -9.419 -4.664 1.00 88.44 88 ALA A C 1
ATOM 680 O O . ALA A 1 88 ? -7.057 -8.346 -4.848 1.00 88.44 88 ALA A O 1
ATOM 681 N N . LYS A 1 89 ? -5.745 -9.658 -3.574 1.00 89.38 89 LYS A N 1
ATOM 682 C CA . LYS A 1 89 ? -5.541 -8.710 -2.466 1.00 89.38 89 LYS A CA 1
ATOM 683 C C . LYS A 1 89 ? -4.720 -7.472 -2.853 1.00 89.38 89 LYS A C 1
ATOM 685 O O . LYS A 1 89 ? -4.875 -6.436 -2.208 1.00 89.38 89 LYS A O 1
ATOM 690 N N . ALA A 1 90 ? -3.915 -7.533 -3.919 1.00 89.56 90 ALA A N 1
ATOM 691 C CA . ALA A 1 90 ? -3.197 -6.372 -4.451 1.00 89.56 90 ALA A CA 1
ATOM 692 C C . ALA A 1 90 ? -4.148 -5.360 -5.113 1.00 89.56 90 ALA A C 1
ATOM 694 O O . ALA A 1 90 ? -3.880 -4.164 -5.108 1.00 89.56 90 ALA A O 1
ATOM 695 N N . LYS A 1 91 ? -5.319 -5.799 -5.602 1.00 90.81 91 LYS A N 1
ATOM 696 C CA . LYS A 1 91 ? -6.329 -4.905 -6.204 1.00 90.81 91 LYS A CA 1
ATOM 697 C C . LYS A 1 91 ? -6.912 -3.886 -5.220 1.00 90.81 91 LYS A C 1
ATOM 699 O O . LYS A 1 91 ? -7.536 -2.923 -5.644 1.00 90.81 91 LYS A O 1
ATOM 704 N N . MET A 1 92 ? -6.724 -4.104 -3.919 1.00 91.50 92 MET A N 1
ATOM 705 C CA . MET A 1 92 ? -7.176 -3.197 -2.865 1.00 91.50 92 MET A CA 1
ATOM 706 C C . MET A 1 92 ? -6.227 -2.011 -2.642 1.00 91.50 92 MET A C 1
ATOM 708 O O . MET A 1 92 ? -6.590 -1.081 -1.925 1.00 91.50 92 MET A O 1
ATOM 712 N N . ILE A 1 93 ? -5.018 -2.032 -3.217 1.00 92.50 93 ILE A N 1
ATOM 713 C CA . ILE A 1 93 ? -4.039 -0.947 -3.079 1.00 92.50 93 ILE A CA 1
ATOM 714 C C . ILE A 1 93 ? -4.657 0.380 -3.552 1.00 92.50 93 ILE A C 1
ATOM 716 O O . ILE A 1 93 ? -5.297 0.451 -4.597 1.00 92.50 93 ILE A O 1
ATOM 720 N N . GLY A 1 94 ? -4.483 1.436 -2.753 1.00 92.31 94 GLY A N 1
ATOM 721 C CA . GLY A 1 94 ? -5.105 2.753 -2.932 1.00 92.31 94 GLY A CA 1
ATOM 722 C C . GLY A 1 94 ? -6.505 2.881 -2.317 1.00 92.31 94 GLY A C 1
ATOM 723 O O . GLY A 1 94 ? -6.977 4.000 -2.084 1.00 92.31 94 GLY A O 1
ATOM 724 N N . GLY A 1 95 ? -7.152 1.757 -2.002 1.00 94.75 95 GLY A N 1
ATOM 725 C CA . GLY A 1 95 ? -8.462 1.705 -1.367 1.00 94.75 95 GLY A CA 1
ATOM 726 C C . GLY A 1 95 ? -8.476 2.308 0.037 1.00 94.75 95 GLY A C 1
ATOM 727 O O . GLY A 1 95 ? -7.460 2.341 0.737 1.00 94.75 95 GLY A O 1
ATOM 728 N N . LEU A 1 96 ? -9.653 2.791 0.434 1.00 96.19 96 LEU A N 1
ATOM 729 C CA . LEU A 1 96 ? -9.951 3.223 1.796 1.00 96.19 96 LEU A CA 1
ATOM 730 C C . LEU A 1 96 ? -10.584 2.054 2.560 1.00 96.19 96 LEU A C 1
ATOM 732 O O . LEU A 1 96 ? -11.483 1.397 2.036 1.00 96.19 96 LEU A O 1
ATOM 736 N N . CYS A 1 97 ? -10.153 1.812 3.791 1.00 94.44 97 CYS A N 1
ATOM 737 C CA . CYS A 1 97 ? -10.740 0.807 4.671 1.00 94.44 97 CYS A CA 1
ATOM 738 C C . CYS A 1 97 ? -10.928 1.349 6.092 1.00 94.44 97 CYS A C 1
ATOM 740 O O . CYS A 1 97 ? -10.387 2.395 6.450 1.00 94.44 97 CYS A O 1
ATOM 742 N N . LYS A 1 98 ? -11.724 0.631 6.891 1.00 95.06 98 LYS A N 1
ATOM 743 C CA . LYS A 1 98 ? -11.780 0.803 8.344 1.00 95.06 98 LYS A CA 1
ATOM 744 C C . LYS A 1 98 ? -10.968 -0.299 9.005 1.00 95.06 98 LYS A C 1
ATOM 746 O O . LYS A 1 98 ? -11.127 -1.465 8.647 1.00 95.06 98 LYS A O 1
ATOM 751 N N . VAL A 1 99 ? -10.136 0.074 9.965 1.00 91.69 99 VAL A N 1
ATOM 752 C CA . VAL A 1 99 ? -9.270 -0.839 10.710 1.00 91.69 99 VAL A CA 1
ATOM 753 C C . VAL A 1 99 ? -9.531 -0.633 12.191 1.00 91.69 99 VAL A C 1
ATOM 755 O O . VAL A 1 99 ? -9.523 0.498 12.671 1.00 91.69 99 VAL A O 1
ATOM 758 N N . TYR A 1 100 ? -9.816 -1.722 12.894 1.00 91.12 100 TYR A N 1
ATOM 759 C CA . TYR A 1 100 ? -9.930 -1.704 14.344 1.00 91.12 100 TYR A CA 1
ATOM 760 C C . TYR A 1 100 ? -8.533 -1.827 14.944 1.00 91.12 100 TYR A C 1
ATOM 762 O O . TYR A 1 100 ? -7.798 -2.744 14.573 1.00 91.12 100 TYR A O 1
ATOM 770 N N . TRP A 1 101 ? -8.183 -0.922 15.854 1.00 87.44 101 TRP A N 1
ATOM 771 C CA . TRP A 1 101 ? -6.947 -1.009 16.619 1.00 87.44 101 TRP A CA 1
ATOM 772 C C . TRP A 1 101 ? -7.275 -1.179 18.100 1.00 87.44 101 TRP A C 1
ATOM 774 O O . TRP A 1 101 ? -7.954 -0.358 18.715 1.00 87.44 101 TRP A O 1
ATOM 784 N N . ASP A 1 102 ? -6.793 -2.283 18.654 1.00 86.62 102 ASP A N 1
ATOM 785 C CA . ASP A 1 102 ? -6.966 -2.703 20.042 1.00 86.62 102 ASP A CA 1
ATOM 786 C C . ASP A 1 102 ? -6.167 -1.856 21.040 1.00 86.62 102 ASP A C 1
ATOM 788 O O . ASP A 1 102 ? -6.571 -1.754 22.195 1.00 86.62 102 ASP A O 1
ATOM 792 N N . GLY A 1 103 ? -5.099 -1.184 20.595 1.00 86.06 103 GLY A N 1
ATOM 793 C CA . GLY A 1 103 ? -4.356 -0.228 21.422 1.00 86.06 103 GLY A CA 1
ATOM 794 C C . GLY A 1 103 ? -5.225 0.923 21.944 1.00 86.06 103 GLY A C 1
ATOM 795 O O . GLY A 1 103 ? -5.050 1.348 23.083 1.00 86.06 103 GLY A O 1
ATOM 796 N N . GLU A 1 104 ? -6.210 1.365 21.155 1.00 87.44 104 GLU A N 1
ATOM 797 C CA . GLU A 1 104 ? -7.170 2.416 21.534 1.00 87.44 104 GLU A CA 1
ATOM 798 C C . GLU A 1 104 ? -8.630 1.929 21.599 1.00 87.44 104 GLU A C 1
ATOM 800 O O . GLU A 1 104 ? -9.535 2.701 21.913 1.00 87.44 104 GLU A O 1
ATOM 805 N N . ASN A 1 105 ? -8.882 0.646 21.324 1.00 91.94 105 ASN A N 1
ATOM 806 C CA . ASN A 1 105 ? -10.220 0.047 21.234 1.00 91.94 105 ASN A CA 1
ATOM 807 C C . ASN A 1 105 ? -11.198 0.822 20.331 1.00 91.94 105 ASN A C 1
ATOM 809 O O . ASN A 1 105 ? -12.381 0.975 20.650 1.00 91.94 105 ASN A O 1
ATOM 813 N N . THR A 1 106 ? -10.718 1.316 19.188 1.00 94.25 106 THR A N 1
ATOM 814 C CA . THR A 1 106 ? -11.524 2.130 18.270 1.00 94.25 106 THR A CA 1
ATOM 815 C C . THR A 1 106 ? -11.242 1.822 16.797 1.00 94.25 106 THR A C 1
ATOM 817 O O . THR A 1 106 ? -10.285 1.129 16.443 1.00 94.25 106 THR A O 1
ATOM 820 N N . TRP A 1 107 ? -12.137 2.293 15.927 1.00 94.06 107 TRP A N 1
ATOM 821 C CA . TRP A 1 107 ? -12.050 2.129 14.477 1.00 94.06 107 TRP A CA 1
ATOM 822 C C . TRP A 1 107 ? -11.458 3.374 13.828 1.00 94.06 10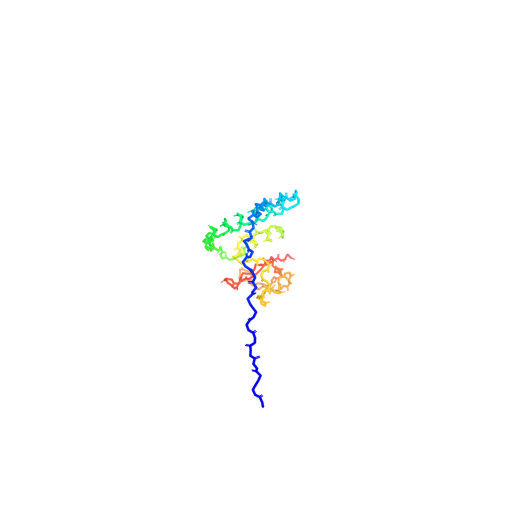7 TRP A C 1
ATOM 824 O O . TRP A 1 107 ? -12.006 4.465 13.964 1.00 94.06 107 TRP A O 1
ATOM 834 N N . PHE A 1 108 ? -10.427 3.177 13.016 1.00 92.81 108 PHE A N 1
ATOM 835 C CA . PHE A 1 108 ? -9.783 4.226 12.237 1.00 92.81 108 PHE A CA 1
ATOM 836 C C . PHE A 1 108 ? -10.053 4.041 10.755 1.00 92.81 108 PHE A C 1
ATOM 838 O O . PHE A 1 108 ? -10.169 2.913 10.263 1.00 92.81 108 PHE A O 1
ATOM 845 N N . TYR A 1 109 ? -10.110 5.145 10.018 1.00 95.38 109 TYR A N 1
ATOM 846 C CA . TYR A 1 109 ? -9.992 5.080 8.570 1.00 95.38 109 TYR A CA 1
ATOM 847 C C . TYR A 1 109 ? -8.524 4.945 8.190 1.00 95.38 109 TYR A C 1
ATOM 849 O O . TYR A 1 109 ? -7.650 5.547 8.802 1.00 95.38 109 TYR A O 1
ATOM 857 N N . ALA A 1 110 ? -8.246 4.151 7.166 1.00 95.50 110 ALA A N 1
ATOM 858 C CA . ALA A 1 110 ? -6.901 3.977 6.658 1.00 95.50 110 ALA A CA 1
ATOM 859 C C . ALA A 1 110 ? -6.904 3.848 5.137 1.00 95.50 110 ALA A C 1
ATOM 861 O O . ALA A 1 110 ? -7.882 3.411 4.523 1.00 95.50 110 ALA A O 1
ATOM 862 N 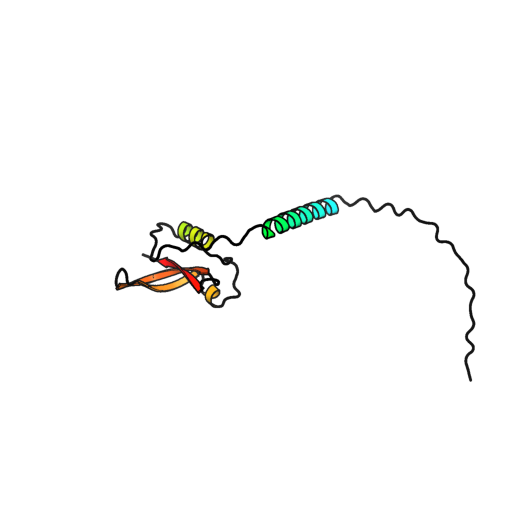N . ARG A 1 111 ? -5.782 4.213 4.521 1.00 95.88 111 ARG A N 1
ATOM 863 C CA . ARG A 1 111 ? -5.519 3.993 3.100 1.00 95.88 111 ARG A CA 1
ATOM 864 C C . ARG A 1 111 ? -4.523 2.859 2.918 1.00 95.88 111 ARG A C 1
ATOM 866 O O . ARG A 1 111 ? -3.462 2.844 3.537 1.00 95.88 111 ARG A O 1
ATOM 873 N N . ILE A 1 112 ? -4.853 1.923 2.034 1.00 94.25 112 ILE A N 1
ATOM 874 C CA . ILE A 1 112 ? -3.994 0.785 1.703 1.00 94.25 112 ILE A CA 1
ATOM 875 C C . ILE A 1 112 ? -2.880 1.270 0.777 1.00 94.25 112 ILE A C 1
ATOM 877 O O . ILE A 1 112 ? -3.145 1.771 -0.315 1.00 94.25 112 ILE A O 1
ATOM 881 N N . LEU A 1 113 ? -1.630 1.117 1.203 1.00 93.00 113 LEU A N 1
ATOM 882 C CA . LEU A 1 113 ? -0.455 1.601 0.481 1.00 93.00 113 LEU A CA 1
ATOM 883 C C . LEU A 1 113 ? 0.202 0.518 -0.371 1.00 93.00 113 LEU A C 1
ATOM 885 O O . LEU A 1 113 ? 0.667 0.798 -1.473 1.00 93.00 113 LEU A O 1
ATOM 889 N N . ASN A 1 114 ? 0.284 -0.703 0.154 1.00 92.62 114 ASN A N 1
ATOM 890 C CA . ASN A 1 114 ? 0.936 -1.825 -0.513 1.00 92.62 114 ASN A CA 1
ATOM 891 C C . ASN A 1 114 ? 0.418 -3.161 0.048 1.00 92.62 114 ASN A C 1
ATOM 893 O O . ASN A 1 114 ? -0.161 -3.196 1.134 1.00 92.62 114 ASN A O 1
ATOM 897 N N . TYR A 1 115 ? 0.659 -4.256 -0.667 1.00 91.88 115 TYR A N 1
ATOM 898 C CA . TYR A 1 115 ? 0.356 -5.614 -0.225 1.00 91.88 115 TYR A CA 1
ATOM 899 C C . TYR A 1 115 ? 1.597 -6.495 -0.355 1.00 91.88 115 TYR A C 1
ATOM 901 O O . TYR A 1 115 ? 2.254 -6.500 -1.396 1.00 91.88 115 TYR A O 1
ATOM 909 N N . ASP A 1 116 ? 1.902 -7.222 0.716 1.00 90.06 116 ASP A N 1
ATOM 910 C CA . ASP A 1 116 ? 2.960 -8.217 0.762 1.00 90.06 116 ASP A CA 1
ATOM 911 C C . ASP A 1 116 ? 2.352 -9.613 0.652 1.00 90.06 116 ASP A C 1
ATOM 913 O O . ASP A 1 116 ? 1.769 -10.113 1.614 1.00 90.06 116 ASP A O 1
ATOM 917 N N . SER A 1 117 ? 2.466 -10.236 -0.523 1.00 88.12 117 SER A N 1
ATOM 918 C CA .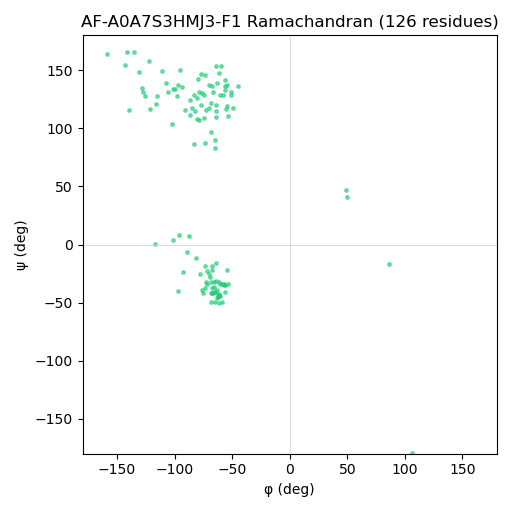 SER A 1 117 ? 1.921 -11.579 -0.761 1.00 88.12 117 SER A CA 1
ATOM 919 C C . SER A 1 117 ? 2.721 -12.690 -0.085 1.00 88.12 117 SER A C 1
ATOM 921 O O . SER A 1 117 ? 2.186 -13.775 0.125 1.00 88.12 117 SER A O 1
ATOM 923 N N . HIS A 1 118 ? 3.974 -12.437 0.300 1.00 86.25 118 HIS A N 1
ATOM 924 C CA . HIS A 1 118 ? 4.795 -13.431 0.980 1.00 86.25 118 HIS A CA 1
ATOM 925 C C . HIS A 1 118 ? 4.383 -13.593 2.447 1.00 86.25 118 HIS A C 1
ATOM 927 O O . HIS A 1 118 ? 4.335 -14.714 2.946 1.00 86.25 118 HIS A O 1
ATOM 933 N N . TYR A 1 119 ? 4.047 -12.484 3.117 1.00 85.94 119 TYR A N 1
ATOM 934 C CA . TYR A 1 119 ? 3.550 -12.479 4.504 1.00 85.94 119 TYR A CA 1
ATOM 935 C C . TYR A 1 119 ? 2.035 -12.307 4.618 1.00 85.94 119 TYR A C 1
ATOM 937 O O . TYR A 1 119 ? 1.519 -12.179 5.724 1.00 85.94 119 TYR A O 1
ATOM 945 N N . ASP A 1 120 ? 1.340 -12.256 3.485 1.00 88.50 120 ASP A N 1
ATOM 946 C CA . ASP A 1 120 ? -0.098 -12.029 3.379 1.00 88.50 120 ASP A CA 1
ATOM 947 C C . ASP A 1 120 ? -0.617 -10.827 4.197 1.00 88.50 120 ASP A C 1
ATOM 949 O O . ASP A 1 120 ? -1.620 -10.917 4.905 1.00 88.50 120 ASP A O 1
ATOM 953 N N . ARG A 1 121 ? 0.063 -9.676 4.101 1.00 89.88 121 ARG A N 1
ATOM 954 C CA . ARG A 1 121 ? -0.268 -8.472 4.886 1.00 89.88 121 ARG A CA 1
ATOM 955 C C . ARG A 1 121 ? -0.364 -7.209 4.043 1.00 89.88 121 ARG A C 1
ATOM 957 O O . ARG A 1 121 ? 0.374 -7.031 3.075 1.00 89.88 121 ARG A O 1
ATOM 964 N N . HIS A 1 122 ? -1.229 -6.287 4.451 1.00 91.94 122 HIS A N 1
ATOM 965 C CA . HIS A 1 122 ? -1.329 -4.956 3.855 1.00 91.94 122 HIS A CA 1
ATOM 966 C C . HIS A 1 122 ? -0.541 -3.936 4.669 1.00 91.94 122 HIS A C 1
ATOM 968 O O . HIS A 1 122 ? -0.626 -3.898 5.893 1.00 91.94 122 HIS A O 1
ATOM 974 N N . TYR A 1 123 ? 0.185 -3.069 3.973 1.00 92.19 123 TYR A N 1
ATOM 975 C CA . TYR A 1 123 ? 0.706 -1.839 4.553 1.00 92.19 123 TYR A CA 1
ATOM 976 C C . TYR A 1 123 ? -0.368 -0.769 4.432 1.00 92.19 123 TYR A C 1
ATOM 978 O O . TYR A 1 123 ? -0.841 -0.495 3.326 1.00 92.19 123 TYR A O 1
ATOM 986 N N . ILE A 1 124 ? -0.740 -0.168 5.554 1.00 93.81 124 ILE A N 1
ATOM 987 C CA . ILE A 1 124 ? -1.782 0.853 5.629 1.00 93.81 124 ILE A CA 1
ATOM 988 C C . ILE A 1 124 ? -1.224 2.149 6.216 1.00 93.81 124 ILE A C 1
ATOM 990 O O . ILE A 1 124 ? -0.215 2.143 6.918 1.00 93.81 124 ILE A O 1
ATOM 994 N N . TYR A 1 125 ? -1.896 3.252 5.920 1.00 94.31 125 TYR A N 1
ATOM 995 C CA . TYR A 1 125 ? -1.677 4.548 6.545 1.00 94.31 125 TYR A CA 1
ATOM 996 C C . TYR A 1 125 ? -2.985 4.996 7.181 1.00 94.31 125 TYR A C 1
ATOM 998 O O . TYR A 1 125 ? -3.976 5.154 6.463 1.00 94.31 125 TYR A O 1
ATOM 1006 N N . TYR A 1 126 ? -2.994 5.135 8.504 1.00 92.44 126 TYR A N 1
ATOM 1007 C CA . TYR A 1 126 ? -4.135 5.679 9.230 1.00 92.44 126 TYR A CA 1
ATOM 1008 C C . TYR A 1 126 ? -4.368 7.130 8.810 1.00 92.44 126 TYR A C 1
ATOM 1010 O O . TYR A 1 126 ? -3.420 7.876 8.579 1.00 92.44 126 TYR A O 1
ATOM 1018 N N . LEU A 1 127 ? -5.633 7.490 8.640 1.00 89.44 127 LEU A N 1
ATOM 1019 C CA . LEU A 1 127 ? -6.064 8.852 8.373 1.00 89.44 127 LEU A CA 1
ATOM 1020 C C . LEU A 1 127 ? -6.556 9.448 9.690 1.00 89.44 127 LEU A C 1
ATOM 1022 O O . LEU A 1 127 ? -7.298 8.774 10.408 1.00 89.44 127 LEU A O 1
ATOM 1026 N N . GLU A 1 128 ? -6.121 10.676 9.971 1.00 73.12 128 GLU A N 1
ATOM 1027 C CA . GLU A 1 128 ? -6.648 11.505 11.064 1.00 73.12 128 GLU A CA 1
ATOM 1028 C C . GLU A 1 128 ? -8.154 11.766 10.909 1.00 73.12 128 GLU A C 1
ATOM 1030 O O . GLU A 1 128 ? -8.620 11.959 9.756 1.00 73.12 128 GLU A O 1
#

Organism: NCBI:txid89044